Protein AF-A0A3M1ES13-F1 (afdb_monomer)

Structure (mmCIF, N/CA/C/O backbone):
data_AF-A0A3M1ES13-F1
#
_entry.id   AF-A0A3M1ES13-F1
#
loop_
_atom_site.group_PDB
_atom_site.id
_atom_site.type_symbol
_atom_site.label_atom_id
_atom_site.label_alt_id
_atom_site.label_comp_id
_atom_s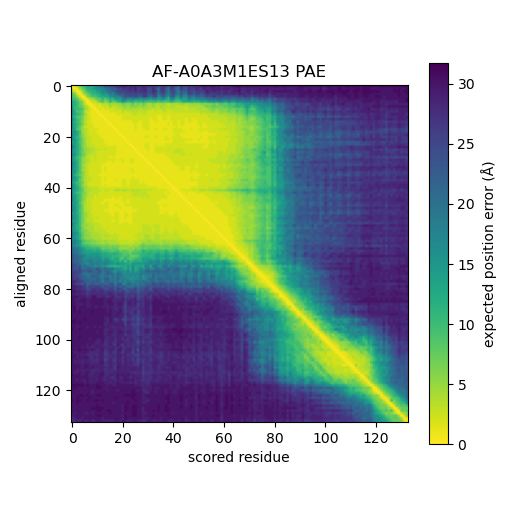ite.label_asym_id
_atom_site.label_entity_id
_atom_site.label_seq_id
_atom_site.pdbx_PDB_ins_code
_atom_site.Cartn_x
_atom_site.Cartn_y
_atom_site.Cartn_z
_atom_site.occupancy
_atom_site.B_iso_or_equiv
_atom_site.auth_seq_id
_atom_site.auth_comp_id
_atom_site.auth_asym_id
_atom_site.auth_atom_id
_atom_site.pdbx_PDB_model_num
ATOM 1 N N . MET A 1 1 ? 33.226 -4.251 -24.707 1.00 41.09 1 MET A N 1
ATOM 2 C CA . MET A 1 1 ? 33.211 -4.734 -23.310 1.00 41.09 1 MET A CA 1
ATOM 3 C C . MET 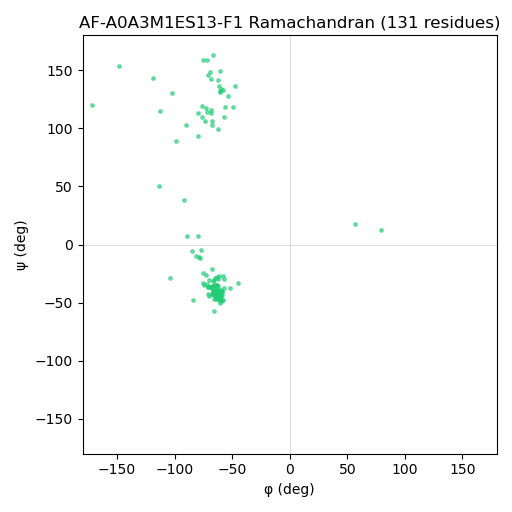A 1 1 ? 31.790 -4.623 -22.777 1.00 41.09 1 MET A C 1
ATOM 5 O O . MET A 1 1 ? 31.424 -3.599 -22.224 1.00 41.09 1 MET A O 1
ATOM 9 N N . THR A 1 2 ? 30.953 -5.624 -23.039 1.00 48.00 2 THR A N 1
ATOM 10 C CA . THR A 1 2 ? 29.565 -5.687 -22.559 1.00 48.00 2 THR A CA 1
ATOM 11 C C . THR A 1 2 ? 29.542 -6.574 -21.325 1.00 48.00 2 THR A C 1
ATOM 13 O O . THR A 1 2 ? 29.438 -7.796 -21.432 1.00 48.00 2 THR A O 1
ATOM 16 N N . SER A 1 3 ? 29.743 -5.972 -20.155 1.00 47.75 3 SER A N 1
ATOM 17 C CA . SER A 1 3 ? 29.640 -6.694 -18.892 1.00 47.75 3 SER A CA 1
ATOM 18 C C . SER A 1 3 ? 28.183 -7.086 -18.670 1.00 47.75 3 SER A C 1
ATOM 20 O O . SER A 1 3 ? 27.299 -6.249 -18.549 1.00 47.75 3 SER A O 1
ATOM 22 N N . ASN A 1 4 ? 27.967 -8.391 -18.668 1.00 53.94 4 ASN A N 1
ATOM 23 C CA . ASN A 1 4 ? 26.742 -9.110 -18.362 1.00 53.94 4 ASN A CA 1
ATOM 24 C C . ASN A 1 4 ? 26.136 -8.594 -17.029 1.00 53.94 4 ASN A C 1
ATOM 26 O O . ASN A 1 4 ? 26.805 -8.684 -16.002 1.00 53.94 4 ASN A O 1
ATOM 30 N N . HIS A 1 5 ? 24.917 -8.027 -17.027 1.00 58.44 5 HIS A N 1
ATOM 31 C CA . HIS A 1 5 ? 24.175 -7.576 -15.820 1.00 58.44 5 HIS A CA 1
ATOM 32 C C . HIS A 1 5 ? 22.886 -8.398 -15.561 1.00 58.44 5 HIS A C 1
ATOM 34 O O . HIS A 1 5 ? 21.814 -7.819 -15.375 1.00 58.44 5 HIS A O 1
ATOM 40 N N . PRO A 1 6 ? 22.923 -9.746 -15.547 1.00 66.38 6 PRO A N 1
ATOM 41 C CA . PRO A 1 6 ? 21.716 -10.540 -15.308 1.00 66.38 6 PRO A CA 1
ATOM 42 C C . PRO A 1 6 ? 21.156 -10.340 -13.887 1.00 66.38 6 PRO A C 1
ATOM 44 O O . PRO A 1 6 ? 19.943 -10.359 -13.699 1.00 66.38 6 PRO A O 1
ATOM 47 N N . ASN A 1 7 ? 22.023 -10.069 -12.902 1.00 76.88 7 ASN A N 1
ATOM 48 C CA . ASN A 1 7 ? 21.639 -9.966 -11.487 1.00 76.88 7 ASN A CA 1
ATOM 49 C C . ASN A 1 7 ? 20.898 -8.660 -11.143 1.00 76.88 7 ASN A C 1
ATOM 51 O O . ASN A 1 7 ? 20.030 -8.637 -10.275 1.00 76.88 7 ASN A O 1
ATOM 55 N N . GLU A 1 8 ? 21.221 -7.551 -11.811 1.00 82.06 8 GLU A N 1
ATOM 56 C CA . GLU A 1 8 ? 20.548 -6.269 -11.549 1.00 82.06 8 GLU A CA 1
ATOM 57 C C . GLU A 1 8 ? 19.133 -6.247 -12.129 1.00 82.06 8 GLU A C 1
ATOM 59 O O . GLU A 1 8 ? 18.203 -5.696 -11.534 1.00 82.06 8 GLU A O 1
ATOM 64 N N . GLN A 1 9 ? 18.951 -6.902 -13.277 1.00 83.25 9 GLN A N 1
ATOM 65 C CA . GLN A 1 9 ? 17.647 -7.046 -13.912 1.00 83.25 9 GLN A CA 1
ATOM 66 C C . GLN A 1 9 ? 16.722 -7.936 -13.079 1.00 83.25 9 GLN A C 1
ATOM 68 O O . GLN A 1 9 ? 15.566 -7.568 -12.878 1.00 83.25 9 GLN A O 1
ATOM 73 N N . SER A 1 10 ? 17.222 -9.057 -12.540 1.00 88.62 10 SER A N 1
ATOM 74 C CA . SER A 1 10 ? 16.431 -9.918 -11.652 1.00 88.62 10 SER A CA 1
ATOM 75 C C . SER A 1 10 ? 16.011 -9.192 -10.374 1.00 88.62 10 SER A C 1
ATOM 77 O O . SER A 1 10 ? 14.830 -9.218 -10.040 1.00 88.62 10 SER A O 1
ATOM 79 N N . ASN A 1 11 ? 16.930 -8.465 -9.725 1.00 93.75 11 ASN A N 1
ATOM 80 C CA . ASN A 1 11 ? 16.616 -7.683 -8.524 1.00 93.75 11 ASN A CA 1
ATOM 81 C C . ASN A 1 11 ? 15.565 -6.600 -8.805 1.00 93.75 11 ASN A C 1
ATOM 83 O O . ASN A 1 11 ? 14.647 -6.403 -8.014 1.00 93.75 11 ASN A O 1
ATOM 87 N N . THR A 1 12 ? 15.654 -5.928 -9.957 1.00 94.62 12 THR A N 1
ATOM 88 C CA . THR A 1 12 ? 14.679 -4.898 -10.349 1.00 94.62 12 THR A CA 1
ATOM 89 C C . THR A 1 12 ? 13.292 -5.498 -10.603 1.00 94.62 12 THR A C 1
ATOM 91 O O . THR A 1 12 ? 12.284 -4.910 -10.218 1.00 94.62 12 THR A O 1
ATOM 94 N N . LEU A 1 13 ? 13.215 -6.670 -11.244 1.00 95.69 13 LEU A N 1
ATOM 95 C CA . LEU A 1 13 ? 11.949 -7.378 -11.471 1.00 95.69 13 LEU A CA 1
ATOM 96 C C . LEU A 1 13 ? 11.336 -7.890 -10.162 1.00 95.69 13 LEU A C 1
ATOM 98 O O . LEU A 1 13 ? 10.118 -7.852 -10.004 1.00 95.69 13 LEU A O 1
ATOM 102 N N . GLU A 1 14 ? 12.162 -8.344 -9.222 1.00 96.50 14 GLU A N 1
ATOM 103 C CA . GLU A 1 14 ? 11.720 -8.762 -7.890 1.00 96.50 14 GLU A CA 1
ATOM 104 C C . GLU A 1 14 ? 11.214 -7.574 -7.063 1.00 96.50 14 GLU A C 1
ATOM 106 O O . GLU A 1 14 ? 10.141 -7.641 -6.461 1.00 96.50 14 GLU A O 1
ATOM 111 N N . GLN A 1 15 ? 11.912 -6.439 -7.119 1.00 97.50 15 GLN A N 1
ATOM 112 C CA . GLN A 1 15 ? 11.442 -5.199 -6.511 1.00 97.50 15 GLN A CA 1
ATOM 113 C C . GLN A 1 15 ? 10.105 -4.752 -7.120 1.00 97.50 15 GLN A C 1
ATOM 115 O O . GLN A 1 15 ? 9.163 -4.448 -6.389 1.00 97.50 15 GLN A O 1
ATOM 120 N N . ALA A 1 16 ? 9.977 -4.785 -8.452 1.00 97.94 16 ALA A N 1
ATOM 121 C CA . ALA A 1 16 ? 8.724 -4.478 -9.140 1.00 97.94 16 ALA A CA 1
ATOM 122 C C . ALA A 1 16 ? 7.583 -5.417 -8.720 1.00 97.94 16 ALA A C 1
ATOM 124 O O . ALA A 1 16 ? 6.454 -4.965 -8.537 1.00 97.94 16 ALA A O 1
ATOM 125 N N . ARG A 1 17 ? 7.878 -6.711 -8.530 1.00 98.31 17 ARG A N 1
ATOM 126 C CA . ARG A 1 17 ? 6.924 -7.713 -8.034 1.00 98.31 17 ARG A CA 1
ATOM 127 C C . ARG A 1 17 ? 6.388 -7.338 -6.655 1.00 98.31 17 ARG A C 1
ATOM 129 O O . ARG A 1 17 ? 5.176 -7.333 -6.455 1.00 98.31 17 ARG A O 1
ATOM 136 N N . SER A 1 18 ? 7.273 -6.979 -5.724 1.00 98.06 18 SER A N 1
ATOM 137 C CA . SER A 1 18 ? 6.876 -6.555 -4.375 1.00 98.06 18 SER A CA 1
ATOM 138 C C . SER A 1 18 ? 6.004 -5.294 -4.388 1.00 98.06 18 SER A C 1
ATOM 140 O O . SER A 1 18 ? 5.195 -5.101 -3.482 1.00 98.06 18 SER A O 1
ATOM 142 N N . LEU A 1 19 ? 6.149 -4.445 -5.408 1.00 98.62 19 LEU A N 1
ATOM 143 C CA . LEU A 1 19 ? 5.393 -3.204 -5.556 1.00 98.62 19 LEU A CA 1
ATOM 144 C C . LEU A 1 19 ? 4.022 -3.384 -6.232 1.00 98.62 19 LEU A C 1
ATOM 146 O O . LEU A 1 19 ? 3.254 -2.427 -6.280 1.00 98.62 19 LEU A O 1
ATOM 150 N N . LEU A 1 20 ? 3.657 -4.577 -6.723 1.00 98.50 20 LEU A N 1
ATOM 151 C CA . LEU A 1 20 ? 2.382 -4.773 -7.431 1.00 98.50 20 LEU A CA 1
ATOM 152 C C . LEU A 1 20 ? 1.146 -4.508 -6.553 1.00 98.50 20 LEU A C 1
ATOM 154 O O . LEU A 1 20 ? 0.183 -3.914 -7.036 1.00 98.50 20 LEU A O 1
ATOM 158 N N . SER A 1 21 ? 1.162 -4.925 -5.281 1.00 97.94 21 SER A N 1
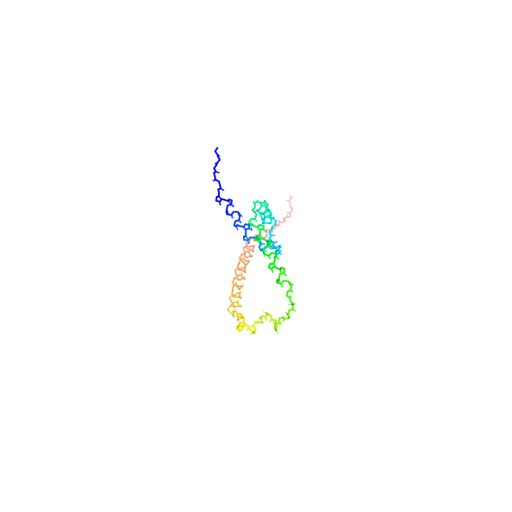ATOM 159 C CA . SER A 1 21 ? 0.052 -4.663 -4.348 1.00 97.94 21 SER A CA 1
ATOM 160 C C . SER A 1 21 ? -0.103 -3.168 -4.037 1.00 97.94 21 SER A C 1
ATOM 162 O O . SER A 1 21 ? -1.162 -2.628 -4.353 1.00 97.94 21 SER A O 1
ATOM 164 N N . PRO A 1 22 ? 0.923 -2.452 -3.525 1.00 98.19 22 PRO A N 1
ATOM 165 C CA . PRO A 1 22 ? 0.791 -1.015 -3.276 1.00 98.19 22 PRO A CA 1
ATOM 166 C C . PRO A 1 22 ? 0.525 -0.224 -4.566 1.00 98.19 22 PRO A C 1
ATOM 168 O O . PRO A 1 22 ? -0.186 0.777 -4.536 1.00 98.19 22 PRO A O 1
ATOM 171 N N . TYR A 1 23 ? 1.007 -0.683 -5.730 1.00 98.25 23 TYR A N 1
ATOM 172 C CA . TYR A 1 23 ? 0.669 -0.078 -7.023 1.00 98.25 23 TYR A CA 1
ATOM 173 C C . TYR A 1 23 ? -0.838 -0.133 -7.317 1.00 98.25 23 TYR A C 1
ATOM 175 O O . TYR A 1 23 ? -1.402 0.857 -7.789 1.00 98.25 23 TYR A O 1
ATOM 183 N N . LEU A 1 24 ? -1.501 -1.262 -7.027 1.00 97.19 24 LEU A N 1
ATOM 184 C CA . LEU A 1 24 ? -2.955 -1.398 -7.178 1.00 97.19 24 LEU A CA 1
ATOM 185 C C . LEU A 1 24 ? -3.734 -0.507 -6.209 1.00 97.19 24 LEU A C 1
ATOM 187 O O . LEU A 1 24 ? -4.788 0.011 -6.586 1.00 97.19 24 LEU A O 1
ATOM 191 N N . ASP A 1 25 ? -3.210 -0.320 -5.000 1.00 96.94 25 ASP A N 1
ATOM 192 C CA . ASP A 1 25 ? -3.826 0.513 -3.966 1.00 96.94 25 ASP A CA 1
ATOM 193 C C . ASP A 1 25 ? -3.523 2.013 -4.150 1.00 96.94 25 ASP A C 1
ATOM 195 O O . ASP A 1 25 ? -4.164 2.865 -3.537 1.00 96.94 25 ASP A O 1
ATOM 199 N N . GLY A 1 26 ? -2.602 2.361 -5.056 1.00 97.38 26 GLY A N 1
ATOM 200 C CA . GLY A 1 26 ? -2.159 3.736 -5.287 1.00 97.38 26 GLY A CA 1
ATOM 201 C C . GLY A 1 26 ? -1.151 4.243 -4.250 1.00 97.38 26 GLY A C 1
ATOM 202 O O . GLY A 1 26 ? -0.848 5.432 -4.238 1.00 97.38 26 GLY A O 1
ATOM 203 N N . GLU A 1 27 ? -0.601 3.352 -3.427 1.00 98.06 27 GLU A N 1
ATOM 204 C CA . GLU A 1 27 ? 0.361 3.620 -2.352 1.00 98.06 27 GLU A CA 1
ATOM 205 C C . GLU A 1 27 ? 1.817 3.502 -2.828 1.00 98.06 27 GLU A C 1
ATOM 207 O O . GLU A 1 27 ? 2.687 2.996 -2.124 1.00 98.06 27 GLU A O 1
ATOM 212 N N . VAL A 1 28 ? 2.088 3.954 -4.051 1.00 98.31 28 VAL A N 1
ATOM 213 C CA . VAL A 1 28 ? 3.440 4.007 -4.624 1.00 98.31 28 VAL A CA 1
ATOM 214 C C . VAL A 1 28 ? 3.817 5.439 -4.952 1.00 98.31 28 VAL A C 1
ATOM 216 O O . VAL A 1 28 ? 2.992 6.231 -5.420 1.00 98.31 28 VAL A O 1
ATOM 219 N N . THR A 1 29 ? 5.087 5.761 -4.752 1.00 98.31 29 THR A N 1
ATOM 220 C CA . THR A 1 29 ? 5.670 7.019 -5.218 1.00 98.31 29 THR A CA 1
ATOM 221 C C . THR A 1 29 ? 5.717 7.070 -6.755 1.00 98.31 29 THR A C 1
ATOM 223 O O . THR A 1 29 ? 5.601 6.035 -7.424 1.00 98.31 29 THR A O 1
ATOM 226 N N . PRO A 1 30 ? 5.891 8.259 -7.364 1.00 98.38 30 PRO A N 1
ATOM 227 C CA . PRO A 1 30 ? 6.029 8.382 -8.817 1.00 98.38 30 PRO A CA 1
ATOM 228 C C . PRO A 1 30 ? 7.186 7.554 -9.399 1.00 98.38 30 PRO A C 1
ATOM 230 O O . PRO A 1 30 ? 7.033 6.954 -10.463 1.00 98.38 30 PRO A O 1
ATOM 233 N N . ASP A 1 31 ? 8.308 7.472 -8.682 1.00 97.62 31 ASP A N 1
ATOM 234 C CA . ASP A 1 31 ? 9.488 6.722 -9.123 1.00 97.62 31 ASP A CA 1
ATOM 235 C C . ASP A 1 31 ? 9.234 5.207 -9.084 1.00 97.62 31 ASP A C 1
ATOM 237 O O . ASP A 1 31 ? 9.521 4.491 -10.045 1.00 97.62 31 ASP A O 1
ATOM 241 N N . GLU A 1 32 ? 8.613 4.713 -8.010 1.00 98.19 32 GLU A N 1
ATOM 242 C CA . GLU A 1 32 ? 8.198 3.309 -7.889 1.00 98.19 32 GLU A CA 1
ATOM 243 C C . GLU A 1 32 ? 7.155 2.933 -8.943 1.00 98.19 32 GLU A C 1
ATOM 245 O O . GLU A 1 32 ? 7.216 1.852 -9.529 1.00 98.19 32 GLU A O 1
ATOM 250 N N . ARG A 1 33 ? 6.217 3.841 -9.236 1.00 98.31 33 ARG A N 1
ATOM 251 C CA . ARG A 1 33 ? 5.239 3.664 -10.312 1.00 98.31 33 ARG A CA 1
ATOM 252 C C . ARG A 1 33 ? 5.927 3.489 -11.664 1.00 98.31 33 ARG A C 1
ATOM 254 O O . ARG A 1 33 ? 5.606 2.541 -12.379 1.00 98.31 33 ARG A O 1
ATOM 261 N N . ALA A 1 34 ? 6.888 4.351 -11.993 1.00 98.00 34 ALA A N 1
ATOM 262 C CA . ALA A 1 34 ? 7.652 4.246 -13.234 1.00 98.00 34 ALA A CA 1
ATOM 263 C C . ALA A 1 34 ? 8.452 2.932 -13.308 1.00 98.00 34 ALA A C 1
ATOM 265 O O . ALA A 1 34 ? 8.510 2.300 -14.367 1.00 98.00 34 ALA A O 1
ATOM 266 N N . LEU A 1 35 ? 9.019 2.480 -12.183 1.00 97.69 35 LEU A N 1
ATOM 267 C CA . LEU A 1 35 ? 9.705 1.190 -12.083 1.00 97.69 35 LEU A CA 1
ATOM 268 C C . LEU A 1 35 ? 8.752 0.029 -12.399 1.00 97.69 35 LEU A C 1
ATOM 270 O O . LEU A 1 35 ? 9.073 -0.813 -13.244 1.00 97.69 35 LEU A O 1
ATOM 274 N N . VAL A 1 36 ? 7.575 -0.005 -11.765 1.00 98.19 36 VAL A N 1
ATOM 275 C CA . VAL A 1 36 ? 6.556 -1.043 -11.991 1.00 98.19 36 VAL A CA 1
ATOM 276 C C . VAL A 1 36 ? 6.076 -1.033 -13.441 1.00 98.19 36 VAL A C 1
ATOM 278 O O . VAL A 1 36 ? 6.061 -2.079 -14.088 1.00 98.19 36 VAL A O 1
ATOM 281 N N . GLU A 1 37 ? 5.743 0.131 -13.997 1.00 97.94 37 GLU A N 1
ATOM 282 C CA . GLU A 1 37 ? 5.272 0.259 -15.382 1.00 97.94 37 GLU A CA 1
ATOM 283 C C . GLU A 1 37 ? 6.339 -0.182 -16.394 1.00 97.94 37 GLU A C 1
ATOM 285 O O . GLU A 1 37 ? 6.050 -0.946 -17.321 1.00 97.94 37 GLU A O 1
ATOM 290 N N . GLY A 1 38 ? 7.599 0.199 -16.170 1.00 97.38 38 GLY A N 1
ATOM 291 C CA . GLY A 1 38 ? 8.726 -0.264 -16.975 1.00 97.38 38 GLY A CA 1
ATOM 292 C C . GLY A 1 38 ? 8.967 -1.774 -16.863 1.00 97.38 38 GLY A C 1
ATOM 293 O O . GLY A 1 38 ? 9.361 -2.420 -17.838 1.00 97.38 38 GLY A O 1
ATOM 294 N N . ALA A 1 39 ? 8.734 -2.376 -15.696 1.00 96.94 39 ALA A N 1
ATOM 295 C CA . ALA A 1 39 ? 8.825 -3.824 -15.509 1.00 96.94 39 ALA A CA 1
ATOM 296 C C . ALA A 1 39 ? 7.667 -4.571 -16.199 1.00 96.94 39 ALA A C 1
ATOM 298 O O . ALA A 1 39 ? 7.908 -5.558 -16.895 1.00 96.94 39 ALA A O 1
ATOM 299 N N . LEU A 1 40 ? 6.433 -4.064 -16.101 1.00 97.62 40 LEU A N 1
ATOM 300 C CA . LEU A 1 40 ? 5.243 -4.626 -16.757 1.00 97.62 40 LEU A CA 1
ATOM 301 C C . LEU A 1 40 ? 5.346 -4.606 -18.288 1.00 97.62 40 LEU A C 1
ATOM 303 O O . LEU A 1 40 ? 4.896 -5.542 -18.955 1.00 97.62 40 LEU A O 1
ATOM 307 N N . ALA A 1 41 ? 5.970 -3.571 -18.855 1.00 96.69 41 ALA A N 1
ATOM 308 C CA . ALA A 1 41 ? 6.228 -3.494 -20.292 1.00 96.69 41 ALA A CA 1
ATOM 309 C C . ALA A 1 41 ? 7.167 -4.612 -20.787 1.00 96.69 41 ALA A C 1
ATOM 311 O O . ALA A 1 41 ? 7.081 -5.024 -21.943 1.00 96.69 41 ALA A O 1
ATOM 312 N N . ARG A 1 42 ? 8.048 -5.122 -19.916 1.00 94.06 42 ARG A N 1
ATOM 313 C CA . ARG A 1 42 ? 9.115 -6.072 -20.271 1.00 94.06 42 ARG A CA 1
ATOM 314 C C . ARG A 1 42 ? 8.828 -7.515 -19.853 1.00 94.06 42 ARG A C 1
ATOM 316 O O . ARG A 1 42 ? 9.302 -8.420 -20.530 1.00 94.06 42 ARG A O 1
ATOM 323 N N . SER A 1 43 ? 8.053 -7.744 -18.790 1.00 96.81 43 SER A N 1
ATOM 324 C CA . SER A 1 43 ? 7.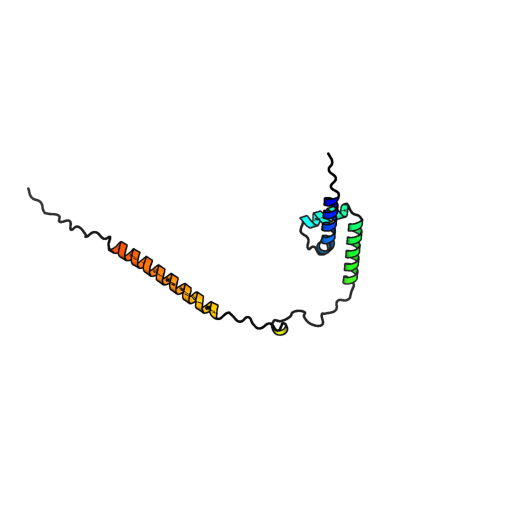753 -9.088 -18.270 1.00 96.81 43 SER A CA 1
ATOM 325 C C . SER A 1 43 ? 6.271 -9.458 -18.444 1.00 96.81 43 SER A C 1
ATOM 327 O O . SER A 1 43 ? 5.399 -8.834 -17.829 1.00 96.81 43 SER A O 1
ATOM 329 N N . PRO A 1 44 ? 5.946 -10.477 -19.263 1.00 97.12 44 PRO A N 1
ATOM 330 C CA . PRO A 1 44 ? 4.599 -11.045 -19.307 1.00 97.12 44 PRO A CA 1
ATOM 331 C C . PRO A 1 44 ? 4.182 -11.718 -17.995 1.00 97.12 44 PRO A C 1
ATOM 333 O O . PRO A 1 44 ? 2.996 -11.712 -17.672 1.00 97.12 44 PRO A O 1
ATOM 336 N N . GLU A 1 45 ? 5.129 -12.241 -17.219 1.00 96.88 45 GLU A N 1
ATOM 337 C CA . GLU A 1 45 ? 4.874 -12.891 -15.933 1.00 96.88 45 GLU A CA 1
ATOM 338 C C . GLU A 1 45 ? 4.333 -11.890 -14.904 1.00 96.88 45 GLU A C 1
ATOM 340 O O . GLU A 1 45 ? 3.308 -12.152 -14.277 1.00 96.88 45 GLU A O 1
ATOM 345 N N . LEU A 1 46 ? 4.954 -10.707 -14.789 1.00 97.81 46 LEU A N 1
ATOM 346 C CA . LEU A 1 46 ? 4.464 -9.639 -13.906 1.00 97.81 46 LEU A CA 1
ATOM 347 C C . LEU A 1 46 ? 3.076 -9.135 -14.324 1.00 97.81 46 LEU A C 1
ATOM 349 O O . LEU A 1 46 ? 2.248 -8.816 -13.473 1.00 97.81 46 LEU A O 1
ATOM 353 N N . ARG A 1 47 ? 2.783 -9.092 -15.633 1.00 98.25 47 ARG A N 1
ATOM 354 C CA . ARG A 1 47 ? 1.441 -8.740 -16.127 1.00 98.25 47 ARG A CA 1
ATOM 355 C C . ARG A 1 47 ? 0.390 -9.771 -15.717 1.00 98.25 47 ARG A C 1
ATOM 357 O O . ARG A 1 47 ? -0.705 -9.382 -15.315 1.00 98.25 47 ARG A O 1
ATOM 364 N N . ALA A 1 48 ? 0.716 -11.060 -15.807 1.00 98.31 48 ALA A N 1
ATOM 365 C CA . ALA A 1 48 ? -0.181 -12.134 -15.385 1.00 98.31 48 ALA A CA 1
ATOM 366 C C . ALA A 1 48 ? -0.447 -12.091 -13.871 1.00 98.31 48 ALA A C 1
ATOM 368 O O . ALA A 1 48 ? -1.586 -12.244 -13.432 1.00 98.31 48 ALA A O 1
ATOM 369 N N . GLU A 1 49 ? 0.583 -11.821 -13.074 1.00 98.00 49 GLU A N 1
ATOM 370 C CA . GLU A 1 49 ? 0.464 -11.678 -11.622 1.00 98.00 49 GLU A CA 1
ATOM 371 C C . GLU A 1 49 ? -0.371 -10.458 -11.221 1.00 98.00 49 GLU A C 1
ATOM 373 O O . GLU A 1 49 ? -1.269 -10.575 -10.386 1.00 98.00 49 GLU A O 1
ATOM 378 N N . LEU A 1 50 ? -0.158 -9.308 -11.870 1.00 98.44 50 LEU A N 1
ATOM 379 C CA . LEU A 1 50 ? -0.976 -8.115 -11.652 1.00 98.44 50 LEU A CA 1
ATOM 380 C C . LEU A 1 50 ? -2.456 -8.373 -11.970 1.00 98.44 50 LEU A C 1
ATOM 382 O O . LEU A 1 50 ? -3.335 -7.932 -11.228 1.00 98.44 50 LEU A O 1
ATOM 386 N N . GLU A 1 51 ? -2.753 -9.097 -13.053 1.00 98.44 51 GLU A N 1
ATOM 387 C CA . GLU A 1 51 ? -4.134 -9.457 -13.391 1.00 98.44 51 GLU A CA 1
ATOM 388 C C . GLU A 1 51 ? -4.739 -10.444 -12.380 1.00 98.44 51 GLU A C 1
ATOM 390 O O . GLU A 1 51 ? -5.901 -10.294 -11.995 1.00 98.44 51 GLU A O 1
ATOM 395 N N . SER A 1 52 ? -3.949 -11.394 -11.873 1.00 98.25 52 SER A N 1
ATOM 396 C CA . SER A 1 52 ? -4.364 -12.301 -10.794 1.00 98.25 52 SER A CA 1
ATOM 397 C C . SER A 1 52 ? -4.734 -11.539 -9.512 1.00 98.25 52 SER A C 1
ATOM 399 O O . SER A 1 52 ? -5.795 -11.771 -8.915 1.00 98.25 52 SER A O 1
ATOM 401 N N . LEU A 1 53 ? -3.923 -10.547 -9.124 1.00 98.19 53 LEU A N 1
ATOM 402 C CA . LEU A 1 53 ? -4.229 -9.663 -7.995 1.00 98.19 53 LEU A CA 1
ATOM 403 C C . LEU A 1 53 ? -5.517 -8.865 -8.242 1.00 98.19 53 LEU A C 1
ATOM 405 O O . LEU A 1 53 ? -6.402 -8.838 -7.383 1.00 98.19 53 LEU A O 1
ATOM 409 N N . ARG A 1 54 ? -5.693 -8.286 -9.438 1.00 98.19 54 ARG A N 1
ATOM 410 C CA . ARG A 1 54 ? -6.934 -7.581 -9.817 1.00 98.19 54 ARG A CA 1
ATOM 411 C C . ARG A 1 54 ? -8.159 -8.483 -9.744 1.00 98.19 54 ARG A C 1
ATOM 413 O O . ARG A 1 54 ? -9.213 -8.044 -9.282 1.00 98.19 54 ARG A O 1
ATOM 420 N N . GLN A 1 55 ? -8.048 -9.738 -10.177 1.00 98.25 55 GLN A N 1
ATOM 421 C CA . GLN A 1 55 ? -9.133 -10.707 -10.063 1.00 98.25 55 GLN A CA 1
ATOM 422 C C . GLN A 1 55 ? -9.491 -10.971 -8.599 1.00 98.25 55 GLN A C 1
ATOM 424 O O . GLN A 1 55 ? -10.670 -10.928 -8.254 1.00 98.25 55 GLN A O 1
ATOM 429 N N . THR A 1 56 ? -8.496 -11.163 -7.734 1.00 97.31 56 THR A N 1
ATOM 430 C CA . THR A 1 56 ? -8.709 -11.325 -6.289 1.00 97.31 56 THR A CA 1
ATOM 431 C C . THR A 1 56 ? -9.429 -10.120 -5.687 1.00 97.31 56 THR A C 1
ATOM 433 O O . THR A 1 56 ? -10.450 -10.285 -5.019 1.00 97.31 56 THR A O 1
ATOM 436 N N . VAL A 1 57 ? -8.983 -8.900 -6.003 1.00 97.19 57 VAL A N 1
ATOM 437 C CA . VAL A 1 57 ? -9.641 -7.663 -5.554 1.00 97.19 57 VAL A CA 1
ATOM 438 C C . VAL A 1 57 ? -11.094 -7.597 -6.035 1.00 97.19 57 VAL A C 1
ATOM 440 O O . VAL A 1 57 ? -11.979 -7.260 -5.249 1.00 97.19 57 VAL A O 1
ATOM 443 N N . ARG A 1 58 ? -11.373 -7.951 -7.299 1.00 97.25 58 ARG A N 1
ATOM 444 C CA . ARG A 1 58 ? -12.748 -8.012 -7.828 1.00 97.25 58 ARG A CA 1
ATOM 445 C C . ARG A 1 58 ? -13.615 -9.005 -7.051 1.00 97.25 58 ARG A C 1
ATOM 447 O O . ARG A 1 58 ? -14.737 -8.656 -6.700 1.00 97.25 58 ARG A O 1
ATOM 454 N N . MET A 1 59 ? -13.098 -10.199 -6.753 1.00 97.50 59 MET A N 1
ATOM 455 C CA . MET A 1 59 ? -13.827 -11.222 -5.992 1.00 97.50 59 MET A CA 1
ATOM 456 C C . MET A 1 59 ? -14.154 -10.749 -4.574 1.00 97.50 59 MET A C 1
ATOM 458 O O . MET A 1 59 ? -15.301 -10.848 -4.148 1.00 97.50 59 MET A O 1
ATOM 462 N N . VAL A 1 60 ? -13.182 -10.167 -3.866 1.00 95.81 60 VAL A N 1
ATOM 463 C CA . VAL A 1 60 ? -13.398 -9.625 -2.514 1.00 95.81 60 VAL A CA 1
ATOM 464 C C . VAL A 1 60 ? -14.411 -8.480 -2.537 1.00 95.81 60 VAL A C 1
ATOM 466 O O . VAL A 1 60 ? -15.306 -8.429 -1.697 1.00 95.81 60 VAL A O 1
ATOM 469 N N . ARG A 1 61 ? -14.324 -7.578 -3.522 1.00 94.62 61 ARG A N 1
ATOM 470 C CA . ARG A 1 61 ? -15.264 -6.454 -3.671 1.00 94.62 61 ARG A CA 1
ATOM 471 C C . ARG A 1 61 ? -16.685 -6.883 -4.041 1.00 94.62 61 ARG A C 1
ATOM 473 O O . ARG A 1 61 ? -17.605 -6.101 -3.820 1.00 94.62 61 ARG A O 1
ATOM 480 N N . ALA A 1 62 ? -16.869 -8.081 -4.594 1.00 96.12 62 ALA A N 1
ATOM 481 C CA . ALA A 1 62 ? -18.184 -8.626 -4.920 1.00 96.12 62 ALA A CA 1
ATOM 482 C C . ALA A 1 62 ? -18.935 -9.174 -3.692 1.00 96.12 62 ALA A C 1
ATOM 484 O O . ALA A 1 62 ? -20.128 -9.462 -3.784 1.00 96.12 62 ALA A O 1
ATOM 485 N N . LEU A 1 63 ? -18.261 -9.323 -2.547 1.00 96.00 63 LEU A N 1
ATOM 486 C CA . LEU A 1 63 ? -18.888 -9.805 -1.321 1.00 96.00 63 LEU A CA 1
ATOM 487 C C . LEU A 1 63 ? -19.849 -8.755 -0.731 1.00 96.00 63 LEU A C 1
ATOM 489 O O . LEU A 1 63 ? -19.575 -7.551 -0.798 1.00 96.00 63 LEU A O 1
ATOM 493 N N . PRO A 1 64 ? -20.966 -9.185 -0.111 1.00 94.56 64 PRO A N 1
ATOM 494 C CA . PRO A 1 64 ? -21.860 -8.271 0.584 1.00 94.56 64 PRO A CA 1
ATOM 495 C C . PRO A 1 64 ? -21.123 -7.574 1.732 1.00 94.56 64 PRO A C 1
ATOM 497 O O . PRO A 1 64 ? -20.399 -8.204 2.506 1.00 94.56 64 PRO A O 1
ATOM 500 N N . ARG A 1 65 ? -21.335 -6.261 1.874 1.00 90.19 65 ARG A N 1
ATOM 501 C CA . ARG A 1 65 ? -20.818 -5.511 3.023 1.00 90.19 65 ARG A CA 1
ATOM 502 C C . ARG A 1 65 ? -21.610 -5.895 4.268 1.00 90.19 65 ARG A C 1
ATOM 504 O O . ARG A 1 65 ? -22.791 -5.578 4.371 1.00 90.19 65 ARG A O 1
ATOM 511 N N . VAL A 1 66 ? -20.945 -6.545 5.215 1.00 89.19 66 VAL A N 1
ATOM 512 C CA . VAL A 1 66 ? -21.501 -6.863 6.534 1.00 89.19 66 VAL A CA 1
ATOM 513 C C . VAL A 1 66 ? -20.928 -5.868 7.549 1.00 89.19 66 VAL A C 1
ATOM 515 O O . VAL A 1 66 ? -19.712 -5.660 7.555 1.00 89.19 66 VAL A O 1
ATOM 518 N N . PRO A 1 67 ? -21.757 -5.218 8.387 1.00 84.06 67 PRO A N 1
ATOM 519 C CA . PRO A 1 67 ? -21.252 -4.338 9.433 1.00 84.06 67 PRO A CA 1
ATOM 520 C C . PRO A 1 67 ? -20.400 -5.128 10.433 1.00 84.06 67 PRO A C 1
ATOM 522 O O . PRO A 1 67 ? -20.727 -6.261 10.788 1.00 84.06 67 PRO A O 1
ATOM 525 N N . ALA A 1 68 ? -19.307 -4.524 10.902 1.00 84.50 68 ALA A N 1
ATOM 526 C CA . ALA A 1 68 ? -18.487 -5.125 11.946 1.00 84.50 68 ALA A CA 1
ATOM 527 C C . ALA A 1 68 ? -19.334 -5.325 13.223 1.00 84.50 68 ALA A C 1
ATOM 529 O O . ALA A 1 68 ? -19.987 -4.371 13.650 1.00 84.50 68 ALA A O 1
ATOM 530 N N . PRO A 1 69 ? -19.315 -6.514 13.862 1.00 83.00 69 PRO A N 1
ATOM 531 C CA . PRO A 1 69 ? -20.135 -6.793 15.049 1.00 83.00 69 PRO A CA 1
ATOM 532 C C . PRO A 1 69 ? -19.883 -5.845 16.225 1.00 83.00 69 PRO A C 1
ATOM 534 O O . PRO A 1 69 ? -20.754 -5.638 17.064 1.00 83.00 69 PRO A O 1
ATOM 537 N N . ARG A 1 70 ? -18.676 -5.280 16.301 1.00 79.50 70 ARG A N 1
ATOM 538 C CA . ARG A 1 70 ? -18.288 -4.267 17.278 1.00 79.50 70 ARG A CA 1
ATOM 539 C C . ARG A 1 70 ? -17.262 -3.322 16.658 1.00 79.50 70 ARG A C 1
ATOM 541 O O . ARG A 1 70 ? -16.524 -3.747 15.764 1.00 79.50 70 ARG A O 1
ATOM 548 N N . PRO A 1 71 ? -17.177 -2.071 17.127 1.00 78.81 71 PRO A N 1
ATOM 549 C CA . PRO A 1 71 ? -16.079 -1.199 16.745 1.00 78.81 71 PRO A CA 1
ATOM 550 C C . PRO A 1 71 ? -14.738 -1.849 17.138 1.00 78.81 71 PRO A C 1
ATOM 552 O O . PRO A 1 71 ? -14.581 -2.343 18.252 1.00 78.81 71 PRO A O 1
ATOM 555 N N . PHE A 1 72 ? -13.769 -1.864 16.216 1.00 76.69 72 PHE A N 1
ATOM 556 C CA . PHE A 1 72 ? -12.400 -2.352 16.466 1.00 76.69 72 PHE A CA 1
ATOM 557 C C . PHE A 1 72 ? -11.525 -1.321 17.200 1.00 76.69 72 PHE A C 1
ATOM 559 O O . PHE A 1 72 ? -10.323 -1.517 17.364 1.00 76.69 72 PHE A O 1
ATOM 566 N N . THR A 1 73 ? -12.116 -0.211 17.642 1.00 80.56 73 THR A N 1
ATOM 567 C CA . THR A 1 73 ? -11.452 0.768 18.497 1.00 80.56 73 THR A CA 1
ATOM 568 C C . THR A 1 73 ? -11.326 0.190 19.900 1.00 80.56 73 THR A C 1
ATOM 570 O O . THR A 1 73 ? -12.315 0.115 20.627 1.00 80.56 73 THR A O 1
ATOM 573 N N . LEU A 1 74 ? -10.114 -0.208 20.280 1.00 79.31 74 LEU A N 1
ATOM 574 C CA . LEU A 1 74 ? -9.792 -0.493 21.674 1.00 79.31 74 LEU A CA 1
ATOM 575 C C . LEU A 1 74 ? -9.714 0.835 22.423 1.00 79.31 74 LEU A C 1
ATOM 577 O O . LEU A 1 74 ? -8.878 1.684 22.105 1.00 79.31 74 LEU A O 1
ATOM 581 N N . THR A 1 75 ? -10.583 1.034 23.409 1.00 77.50 75 THR A N 1
ATOM 582 C CA . THR A 1 75 ? -10.393 2.136 24.352 1.00 77.50 75 THR A CA 1
ATOM 583 C C . THR A 1 75 ? -9.218 1.810 25.282 1.00 77.50 75 THR A C 1
ATOM 585 O O . THR A 1 75 ? -8.860 0.647 25.465 1.00 77.50 75 THR A O 1
ATOM 588 N N . GLN A 1 76 ? -8.602 2.820 25.908 1.00 70.50 76 GLN A N 1
ATOM 589 C CA . GLN A 1 76 ? -7.566 2.567 26.928 1.00 70.50 76 GLN A CA 1
ATOM 590 C C . GLN A 1 76 ? -8.095 1.696 28.081 1.00 70.50 76 GLN A C 1
ATOM 592 O O . GLN A 1 76 ? -7.337 0.917 28.655 1.00 70.50 76 GLN A O 1
ATOM 597 N N . ALA A 1 77 ? -9.398 1.796 28.374 1.00 71.44 77 ALA A N 1
ATOM 598 C CA . ALA A 1 77 ? -10.073 0.940 29.340 1.00 71.44 77 ALA A CA 1
ATOM 599 C C . ALA A 1 77 ? -10.133 -0.523 28.865 1.00 71.44 77 ALA A C 1
ATOM 601 O O . ALA A 1 77 ? -9.856 -1.423 29.654 1.00 71.44 77 ALA A O 1
ATOM 602 N N . ASP A 1 78 ? -10.401 -0.761 27.576 1.00 74.94 78 ASP A N 1
ATOM 603 C CA . ASP A 1 78 ? -10.413 -2.109 26.984 1.00 74.94 78 ASP A CA 1
ATOM 604 C C . ASP A 1 78 ? -9.010 -2.726 26.892 1.00 74.94 78 ASP A C 1
ATOM 606 O O . ASP A 1 78 ? -8.855 -3.943 26.973 1.00 74.94 78 ASP A O 1
ATOM 610 N N . ALA A 1 79 ? -7.976 -1.895 26.730 1.00 74.19 79 ALA A N 1
ATOM 611 C CA . ALA A 1 79 ? -6.585 -2.335 26.622 1.00 74.19 79 ALA A CA 1
ATOM 612 C C . ALA A 1 79 ? -5.956 -2.729 27.971 1.00 74.19 79 ALA A C 1
ATOM 614 O O . ALA A 1 79 ? -4.795 -3.140 28.000 1.00 74.19 79 ALA A O 1
ATOM 615 N N . GLY A 1 80 ? -6.672 -2.557 29.093 1.00 72.12 80 GLY A N 1
ATOM 616 C CA . GLY A 1 80 ? -6.137 -2.801 30.437 1.00 72.12 80 GLY A CA 1
ATOM 617 C C . GLY A 1 80 ? -4.881 -1.979 30.744 1.00 72.12 80 GLY A C 1
ATOM 618 O O . GLY A 1 80 ? -4.122 -2.322 31.652 1.00 72.12 80 GLY A O 1
ATOM 619 N N . MET A 1 81 ? -4.629 -0.916 29.972 1.00 66.69 81 MET A N 1
ATOM 620 C CA . MET A 1 81 ? -3.440 -0.098 30.131 1.00 66.69 81 MET A CA 1
ATOM 621 C C . MET A 1 81 ? -3.641 0.795 31.355 1.00 66.69 81 MET A C 1
ATOM 623 O O . MET A 1 81 ? -4.586 1.588 31.383 1.00 66.69 81 MET A O 1
ATOM 627 N N . PRO A 1 82 ? -2.786 0.685 32.386 1.00 63.12 82 PRO A N 1
ATOM 628 C CA . PRO A 1 82 ? -2.861 1.594 33.515 1.00 63.12 82 PRO A CA 1
ATOM 629 C C . PRO A 1 82 ? -2.649 3.019 33.002 1.00 63.12 82 PRO A C 1
ATOM 631 O O . PRO A 1 82 ? -1.728 3.266 32.221 1.00 63.12 82 PRO A O 1
ATOM 634 N N . ALA A 1 83 ? -3.498 3.950 33.449 1.00 67.31 83 ALA A N 1
ATOM 635 C CA . ALA A 1 83 ? -3.361 5.365 33.125 1.00 67.31 83 ALA A CA 1
ATOM 636 C C . ALA A 1 83 ? -1.900 5.810 33.341 1.00 67.31 83 ALA A C 1
ATOM 638 O O . ALA A 1 83 ? -1.301 5.415 34.353 1.00 67.31 83 ALA A O 1
ATOM 639 N N . PRO A 1 84 ? -1.307 6.592 32.417 1.00 61.59 84 PRO A N 1
ATOM 640 C CA . PRO A 1 84 ? 0.078 7.017 32.537 1.00 61.59 84 PRO A CA 1
ATOM 641 C C . PRO A 1 84 ? 0.254 7.751 33.867 1.00 61.59 84 PRO A C 1
ATOM 643 O O . PRO A 1 84 ? -0.273 8.843 34.072 1.00 61.59 84 PRO A O 1
ATOM 646 N N . LYS A 1 85 ? 0.973 7.123 34.803 1.00 61.31 85 LYS A N 1
ATOM 647 C CA . LYS A 1 85 ? 1.365 7.765 36.055 1.00 61.31 85 LYS A CA 1
ATOM 648 C C . LYS A 1 85 ? 2.353 8.856 35.675 1.00 61.31 85 LYS A C 1
ATOM 650 O O . LYS A 1 85 ? 3.486 8.546 35.306 1.00 61.31 85 LYS A O 1
ATOM 655 N N . GLU A 1 86 ? 1.930 10.117 35.725 1.00 63.59 86 GLU A N 1
ATOM 656 C CA . GLU A 1 86 ? 2.875 11.216 35.563 1.00 63.59 86 GLU A CA 1
ATOM 657 C C . GLU A 1 86 ? 4.009 11.031 36.580 1.00 63.59 86 GLU A C 1
ATOM 659 O O . GLU A 1 86 ? 3.740 10.834 37.773 1.00 63.59 86 GLU A O 1
ATOM 664 N N . PRO A 1 87 ? 5.281 11.046 36.145 1.00 55.81 87 PRO A N 1
ATOM 665 C CA . PRO A 1 87 ? 6.384 10.844 37.061 1.00 55.81 87 PRO A CA 1
ATOM 666 C C . PRO A 1 87 ? 6.442 12.047 38.002 1.00 55.81 87 PRO A C 1
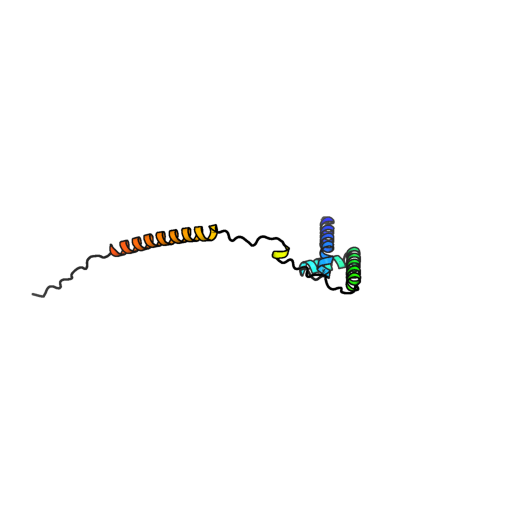ATOM 668 O O . PRO A 1 87 ? 6.938 13.108 37.632 1.00 55.81 87 PRO A O 1
ATOM 671 N N . PHE A 1 88 ? 5.957 11.862 39.233 1.00 60.00 88 PHE A N 1
ATOM 672 C CA . PHE A 1 88 ? 5.970 12.840 40.329 1.00 60.00 88 PHE A CA 1
ATOM 673 C C . PHE A 1 88 ? 7.327 13.549 40.467 1.00 60.00 88 PHE A C 1
ATOM 675 O O . PHE A 1 88 ? 7.399 14.748 40.737 1.00 60.00 88 PHE A O 1
ATOM 682 N N . PHE A 1 89 ? 8.411 12.830 40.165 1.00 57.72 89 PHE A N 1
ATOM 683 C CA . PHE A 1 89 ? 9.759 13.374 40.150 1.00 57.72 89 PHE A CA 1
ATOM 684 C C . PHE A 1 89 ? 9.929 14.548 39.169 1.00 57.72 89 PHE A C 1
ATOM 686 O O . PHE A 1 89 ? 10.524 15.539 39.579 1.00 57.72 89 PHE A O 1
ATOM 693 N N . ARG A 1 90 ? 9.349 14.534 37.949 1.00 57.28 90 ARG A N 1
ATOM 694 C CA . ARG A 1 90 ? 9.471 15.618 36.934 1.00 57.28 90 ARG A CA 1
ATOM 695 C C . ARG A 1 90 ? 9.142 17.002 37.466 1.00 57.28 90 ARG A C 1
ATOM 697 O O . ARG A 1 90 ? 9.824 17.963 37.127 1.00 57.28 90 ARG A O 1
ATOM 704 N N . ARG A 1 91 ? 8.152 17.128 38.344 1.00 57.94 91 ARG A N 1
ATOM 705 C CA . ARG A 1 91 ? 7.747 18.435 38.875 1.00 57.94 91 ARG A CA 1
ATOM 706 C C . ARG A 1 91 ? 8.762 19.014 39.873 1.00 57.94 91 ARG A C 1
ATOM 708 O O . ARG A 1 91 ? 8.828 20.233 40.011 1.00 57.94 91 ARG A O 1
ATOM 715 N N . GLY A 1 92 ? 9.541 18.168 40.553 1.00 58.12 92 GLY A N 1
ATOM 716 C CA . GLY A 1 92 ? 10.484 18.573 41.601 1.00 58.12 92 GLY A CA 1
ATOM 717 C C . GLY A 1 92 ? 11.842 19.041 41.073 1.00 58.12 92 GLY A C 1
ATOM 718 O O . GLY A 1 92 ? 12.309 20.115 41.450 1.00 58.12 92 GLY A O 1
ATOM 719 N N . TRP A 1 93 ? 12.464 18.287 40.160 1.00 57.94 93 TRP A N 1
ATOM 720 C CA . TRP A 1 93 ? 13.816 18.618 39.677 1.00 57.94 93 TRP A CA 1
ATOM 721 C C . TRP A 1 93 ? 13.864 19.847 38.772 1.00 57.94 93 TRP A C 1
ATOM 723 O O . TRP A 1 93 ? 14.811 20.624 38.870 1.00 57.94 93 TRP A O 1
ATOM 733 N N . PHE A 1 94 ? 12.832 20.102 37.960 1.00 54.66 94 PHE A N 1
ATOM 734 C CA . PHE A 1 94 ? 12.783 21.334 37.162 1.00 54.66 94 PHE A CA 1
ATOM 735 C C . PHE A 1 94 ? 12.646 22.597 38.027 1.00 54.66 94 PHE A C 1
ATOM 737 O O . PHE A 1 94 ? 13.209 23.632 37.677 1.00 54.66 94 PHE A O 1
ATOM 744 N N . ARG A 1 95 ? 11.973 22.522 39.187 1.00 56.97 95 ARG A N 1
ATOM 745 C CA . ARG A 1 95 ? 11.908 23.648 40.141 1.00 56.97 95 ARG A CA 1
ATOM 746 C C . ARG A 1 95 ? 13.248 23.878 40.842 1.00 56.97 95 ARG A C 1
ATOM 748 O O . ARG A 1 95 ? 13.624 25.027 41.049 1.00 56.97 95 ARG A O 1
ATOM 755 N N . ALA A 1 96 ? 13.980 22.808 41.152 1.00 59.00 96 ALA A N 1
ATOM 756 C CA . ALA A 1 96 ? 15.323 22.904 41.722 1.00 59.00 96 ALA A CA 1
ATOM 757 C C . ALA A 1 96 ? 16.332 23.512 40.728 1.00 59.00 96 ALA A C 1
ATOM 759 O O . ALA A 1 96 ? 17.110 24.389 41.097 1.00 59.00 96 ALA A O 1
ATOM 760 N N . LEU A 1 97 ? 16.274 23.110 39.453 1.00 59.19 97 LEU A N 1
ATOM 761 C CA . LEU A 1 97 ? 17.178 23.617 38.417 1.00 59.19 97 LEU A CA 1
ATOM 762 C C . LEU A 1 97 ? 16.887 25.085 38.048 1.00 59.19 97 LEU A C 1
ATOM 764 O O . LEU A 1 97 ? 17.817 25.862 37.840 1.00 59.19 97 LEU A O 1
ATOM 768 N N . ALA A 1 98 ? 15.611 25.491 38.039 1.00 56.69 98 ALA A N 1
ATOM 769 C CA . ALA A 1 98 ? 15.216 26.880 37.794 1.00 56.69 98 ALA A CA 1
ATOM 770 C C . ALA A 1 98 ? 15.719 27.850 38.884 1.00 56.69 98 ALA A C 1
ATOM 772 O O . ALA A 1 98 ? 16.095 28.977 38.571 1.00 56.69 98 ALA A O 1
ATOM 773 N N . GLY A 1 99 ? 15.789 27.419 40.151 1.00 55.34 99 GLY A N 1
ATOM 774 C CA . GLY A 1 99 ? 16.326 28.243 41.242 1.00 55.34 99 GLY A CA 1
ATOM 775 C C . GLY A 1 99 ? 17.832 28.516 41.125 1.00 55.34 99 GLY A C 1
ATOM 776 O O . GLY A 1 99 ? 18.285 29.622 41.420 1.00 55.34 99 GLY A O 1
ATOM 777 N N . ALA A 1 100 ? 18.606 27.542 40.636 1.00 58.22 100 ALA A N 1
ATOM 778 C CA . ALA A 1 100 ? 20.059 27.668 40.511 1.00 58.22 100 ALA A CA 1
ATOM 779 C C . ALA A 1 100 ? 20.484 28.700 39.446 1.00 58.22 100 ALA A C 1
ATOM 781 O O . ALA A 1 100 ? 21.436 29.450 39.667 1.00 58.22 100 ALA A O 1
ATOM 782 N N . MET A 1 101 ? 19.759 28.800 38.322 1.00 55.00 101 MET A N 1
ATOM 783 C CA . MET A 1 101 ? 20.050 29.804 37.284 1.00 55.00 101 MET A CA 1
ATOM 784 C C . MET A 1 101 ? 19.761 31.243 37.742 1.00 55.00 101 MET A C 1
ATOM 786 O O . MET A 1 101 ? 20.529 32.150 37.417 1.00 55.00 101 MET A O 1
ATOM 790 N N . VAL A 1 102 ? 18.703 31.467 38.532 1.00 57.12 102 VAL A N 1
ATOM 791 C CA . VAL A 1 102 ? 18.368 32.807 39.054 1.00 57.12 102 VAL A CA 1
ATOM 792 C C . VAL A 1 102 ? 19.457 33.311 40.005 1.00 57.12 102 VAL A C 1
ATOM 794 O O . VAL A 1 102 ? 19.908 34.448 39.867 1.00 57.12 102 VAL A O 1
ATOM 797 N N . ALA A 1 103 ? 19.948 32.461 40.911 1.00 60.56 103 ALA A N 1
ATOM 798 C CA . ALA A 1 103 ? 21.008 32.834 41.848 1.00 60.56 103 ALA A CA 1
ATOM 799 C C . ALA A 1 103 ? 22.314 33.234 41.135 1.00 60.56 103 ALA A C 1
ATOM 801 O O . ALA A 1 103 ? 22.919 34.247 41.486 1.00 60.56 103 ALA A O 1
ATOM 802 N N . LEU A 1 104 ? 22.715 32.493 40.094 1.00 57.41 104 LEU A N 1
ATOM 803 C CA . LEU A 1 104 ? 23.928 32.800 39.330 1.00 57.41 104 LEU A CA 1
ATOM 804 C C . LEU A 1 104 ? 23.818 34.149 38.596 1.00 57.41 104 LEU A C 1
ATOM 806 O O . LEU A 1 104 ? 24.761 34.94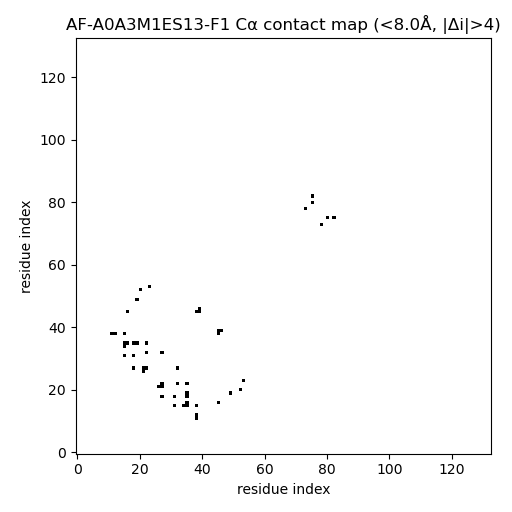0 38.599 1.00 57.41 104 LEU A O 1
ATOM 810 N N . SER A 1 105 ? 22.645 34.439 38.020 1.00 59.69 105 SER A N 1
ATOM 811 C CA . SER A 1 105 ? 22.386 35.712 37.334 1.00 59.69 105 SER A CA 1
ATOM 812 C C . SER A 1 105 ? 22.419 36.916 38.285 1.00 59.69 105 SER A C 1
ATOM 814 O O . SER A 1 105 ? 22.990 37.952 37.945 1.00 59.69 105 SER A O 1
ATOM 816 N N . ALA A 1 106 ? 21.902 36.769 39.510 1.00 65.50 106 ALA A N 1
ATOM 817 C CA . ALA A 1 106 ? 21.908 37.830 40.514 1.00 65.50 106 ALA A CA 1
ATOM 818 C C . ALA A 1 106 ? 23.331 38.181 40.982 1.00 65.50 106 ALA A C 1
ATOM 820 O O . ALA A 1 106 ? 23.649 39.359 41.140 1.00 65.50 106 ALA A O 1
ATOM 821 N N . VAL A 1 107 ? 24.206 37.180 41.143 1.00 70.06 107 VAL A N 1
ATOM 822 C CA . VAL A 1 107 ? 25.620 37.399 41.496 1.00 70.06 107 VAL A CA 1
ATOM 823 C C . VAL A 1 107 ? 26.354 38.150 40.383 1.00 70.06 107 VAL A C 1
ATOM 825 O O . VAL A 1 107 ? 27.101 39.086 40.669 1.00 70.06 107 VAL A O 1
ATOM 828 N N . LEU A 1 108 ? 26.109 37.792 39.118 1.00 68.81 108 LEU A N 1
ATOM 829 C CA . LEU A 1 108 ? 26.726 38.465 37.974 1.00 68.81 108 LEU A CA 1
ATOM 830 C C . LEU A 1 108 ? 26.292 39.938 37.884 1.00 68.81 108 LEU A C 1
ATOM 832 O O . LEU A 1 108 ? 27.135 40.825 37.752 1.00 68.81 108 LEU A O 1
ATOM 836 N N . VAL A 1 109 ? 24.989 40.210 38.015 1.00 73.62 109 VAL A N 1
ATOM 837 C CA . VAL A 1 109 ? 24.440 41.576 37.982 1.00 73.62 109 VAL A CA 1
ATOM 838 C C . VAL A 1 109 ? 24.953 42.407 39.160 1.00 73.62 109 VAL A C 1
ATOM 840 O O . VAL A 1 109 ? 25.370 43.546 38.959 1.00 73.62 109 VAL A O 1
ATOM 843 N N . ALA A 1 110 ? 24.993 41.844 40.371 1.00 69.12 110 ALA A N 1
ATOM 844 C CA . ALA A 1 110 ? 25.536 42.530 41.542 1.00 69.12 110 ALA A CA 1
ATOM 845 C C . ALA A 1 110 ? 27.031 42.857 41.380 1.00 69.12 110 ALA A C 1
ATOM 847 O O . ALA A 1 110 ? 27.458 43.964 41.710 1.00 69.12 110 ALA A O 1
ATOM 848 N N . GLY A 1 111 ? 27.818 41.932 40.821 1.00 66.56 111 GLY A N 1
ATOM 849 C CA . GLY A 1 111 ? 29.233 42.157 40.520 1.00 66.56 111 GLY A CA 1
ATOM 850 C C . GLY A 1 111 ? 29.451 43.293 39.516 1.00 66.56 111 GLY A C 1
ATOM 851 O O . GLY A 1 111 ? 30.272 44.179 39.758 1.00 66.56 111 GLY A O 1
ATOM 852 N N . ILE A 1 112 ? 28.673 43.317 38.428 1.00 73.25 112 ILE A N 1
ATOM 853 C CA . ILE A 1 112 ? 28.724 44.383 37.415 1.00 73.25 112 ILE A CA 1
ATOM 854 C C . ILE A 1 112 ? 28.329 45.732 38.029 1.00 73.25 112 ILE A C 1
ATOM 856 O O . ILE A 1 112 ? 29.039 46.719 37.844 1.00 73.25 112 ILE A O 1
ATOM 860 N N . LEU A 1 113 ? 27.249 45.783 38.815 1.00 69.69 113 LEU A N 1
ATOM 861 C CA . LEU A 1 113 ? 26.770 47.022 39.430 1.00 69.69 113 LEU A CA 1
ATOM 862 C C . LEU A 1 113 ? 27.791 47.617 40.417 1.00 69.69 113 LEU A C 1
ATOM 864 O O . LEU A 1 113 ? 28.040 48.822 40.399 1.00 69.69 113 LEU A O 1
ATOM 868 N N . VAL A 1 114 ? 28.441 46.781 41.236 1.00 72.56 114 VAL A N 1
ATOM 869 C CA . VAL A 1 114 ? 29.515 47.220 42.147 1.00 72.56 114 VAL A CA 1
ATOM 870 C C . VAL A 1 114 ? 30.732 47.721 41.370 1.00 72.56 114 VAL A C 1
ATOM 872 O O . VAL A 1 114 ? 31.332 48.725 41.758 1.00 72.56 114 VAL A O 1
ATOM 875 N N . SER A 1 115 ? 31.089 47.058 40.268 1.00 64.44 115 SER A N 1
ATOM 876 C CA . SER A 1 115 ? 32.211 47.482 39.427 1.00 64.44 115 SER A CA 1
ATOM 877 C C . SER A 1 115 ? 31.949 48.833 38.753 1.00 64.44 115 SER A C 1
ATOM 879 O O . SER A 1 115 ? 32.861 49.651 38.668 1.00 64.44 115 SER A O 1
ATOM 881 N N . LEU A 1 116 ? 30.709 49.096 38.329 1.00 70.69 116 LEU A N 1
ATOM 882 C CA . LEU A 1 116 ? 30.305 50.383 37.757 1.00 70.69 116 LEU A CA 1
ATOM 883 C C . LEU A 1 116 ? 30.270 51.500 38.814 1.00 70.69 116 LEU A C 1
ATOM 885 O O . LEU A 1 116 ? 30.685 52.618 38.529 1.00 70.69 116 LEU A O 1
ATOM 889 N N . ASN A 1 117 ? 29.855 51.203 40.052 1.00 69.56 117 ASN A N 1
ATOM 890 C CA . ASN A 1 117 ? 29.781 52.208 41.120 1.00 69.56 117 ASN A CA 1
ATOM 891 C C . ASN A 1 117 ? 31.155 52.586 41.713 1.00 69.56 117 ASN A C 1
ATOM 893 O O . ASN A 1 117 ? 31.327 53.682 42.237 1.00 69.56 117 ASN A O 1
ATOM 897 N N . ARG A 1 118 ? 32.159 51.702 41.621 1.00 67.19 118 ARG A N 1
ATOM 898 C CA . ARG A 1 118 ? 33.549 52.012 42.017 1.00 67.19 118 ARG A CA 1
ATOM 899 C C . ARG A 1 118 ? 34.324 52.823 40.972 1.00 67.19 118 ARG A C 1
ATOM 901 O O . ARG A 1 118 ? 35.411 53.298 41.279 1.00 67.19 118 ARG A O 1
ATOM 908 N N . GLY A 1 119 ? 33.785 52.968 39.761 1.00 57.38 119 GLY A N 1
ATOM 909 C CA . GLY A 1 119 ? 34.410 53.689 38.651 1.00 57.38 119 GLY A CA 1
ATOM 910 C C . GLY A 1 119 ? 34.083 55.183 38.571 1.00 57.38 119 GLY A C 1
ATOM 911 O O . GLY A 1 119 ? 34.452 55.805 37.580 1.00 57.38 119 GLY A O 1
ATOM 912 N N . ALA A 1 120 ? 33.394 55.771 39.556 1.00 53.81 120 ALA A N 1
ATOM 913 C CA . ALA A 1 120 ? 33.099 57.204 39.568 1.00 53.81 120 ALA A CA 1
ATOM 914 C C . ALA A 1 120 ? 34.329 58.015 40.041 1.00 53.81 120 ALA A C 1
ATOM 916 O O . ALA A 1 120 ? 34.704 57.901 41.212 1.00 53.81 120 ALA A O 1
ATOM 917 N N . PRO A 1 121 ? 34.972 58.837 39.187 1.00 59.03 121 PRO A N 1
ATOM 918 C CA . PRO A 1 121 ? 35.985 59.780 39.651 1.00 59.03 121 PRO A CA 1
ATOM 919 C C . PRO A 1 121 ? 35.319 60.882 40.498 1.00 59.03 121 PRO A C 1
ATOM 921 O O . PRO A 1 121 ? 34.214 61.317 40.160 1.00 59.03 121 PRO A O 1
ATOM 924 N N . PRO A 1 122 ? 35.952 61.359 41.587 1.00 58.31 122 PRO A N 1
ATOM 925 C CA . PRO A 1 122 ? 35.422 62.483 42.349 1.00 58.31 122 PRO A CA 1
ATOM 926 C C . PRO A 1 122 ? 35.331 63.726 41.454 1.00 58.31 122 PRO A C 1
ATOM 928 O O . PRO A 1 122 ? 36.277 64.060 40.738 1.00 58.31 122 PRO A O 1
ATOM 931 N N . ALA A 1 123 ? 34.175 64.391 41.492 1.00 49.34 123 ALA A N 1
ATOM 932 C CA . ALA A 1 123 ? 33.921 65.641 40.789 1.00 49.34 123 ALA A CA 1
ATOM 933 C C . ALA A 1 123 ? 34.970 66.688 41.193 1.00 49.34 123 ALA A C 1
ATOM 935 O O . ALA A 1 123 ? 35.096 67.039 42.365 1.00 49.34 123 ALA A O 1
ATOM 936 N N . MET A 1 1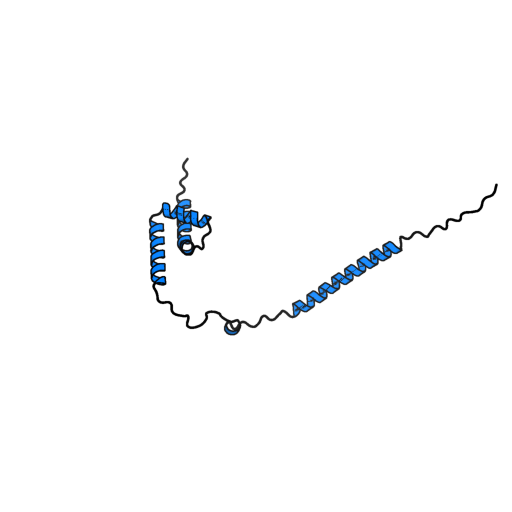24 ? 35.739 67.154 40.212 1.00 47.62 124 MET A N 1
ATOM 937 C CA . MET A 1 124 ? 36.727 68.209 40.385 1.00 47.62 124 MET A CA 1
ATOM 938 C C . MET A 1 124 ? 35.976 69.543 40.470 1.00 47.62 124 MET A C 1
ATOM 940 O O . MET A 1 124 ? 35.378 69.999 39.496 1.00 47.62 124 MET A O 1
ATOM 944 N N . GLU A 1 125 ? 35.964 70.126 41.663 1.00 48.25 125 GLU A N 1
ATOM 945 C CA . GLU A 1 125 ? 35.479 71.472 41.954 1.00 48.25 125 GLU A CA 1
ATOM 946 C C . GLU A 1 125 ? 36.341 72.487 41.185 1.00 48.25 125 GLU A C 1
ATOM 948 O O . GLU A 1 125 ? 37.470 72.792 41.566 1.00 48.25 125 GLU A O 1
ATOM 953 N N . VAL A 1 126 ? 35.844 72.961 40.038 1.00 54.69 126 VAL A N 1
ATOM 954 C CA . VAL A 1 126 ? 36.494 74.023 39.260 1.00 54.69 126 VAL A CA 1
ATOM 955 C C . VAL A 1 126 ? 36.155 75.359 39.913 1.00 54.69 126 VAL A C 1
ATOM 957 O O . VAL A 1 126 ? 35.125 75.972 39.637 1.00 54.69 126 VAL A O 1
ATOM 960 N N . ALA A 1 127 ? 37.044 75.796 40.801 1.00 49.44 127 ALA A N 1
ATOM 961 C CA . ALA A 1 127 ? 37.093 77.154 41.311 1.00 49.44 127 ALA A CA 1
ATOM 962 C C . ALA A 1 127 ? 37.516 78.116 40.185 1.00 49.44 127 ALA A C 1
ATOM 964 O O . ALA A 1 127 ? 38.651 78.069 39.710 1.00 49.44 127 ALA A O 1
ATOM 965 N N . LEU A 1 128 ? 36.610 79.002 39.764 1.00 54.06 128 LEU A N 1
ATOM 966 C CA . LEU A 1 128 ? 36.949 80.167 38.948 1.00 54.06 128 LEU A CA 1
ATOM 967 C C . LEU A 1 128 ? 37.272 81.333 39.892 1.00 54.06 128 LEU A C 1
ATOM 969 O O . LEU A 1 128 ? 36.379 81.925 40.497 1.00 54.06 128 LEU A O 1
ATOM 973 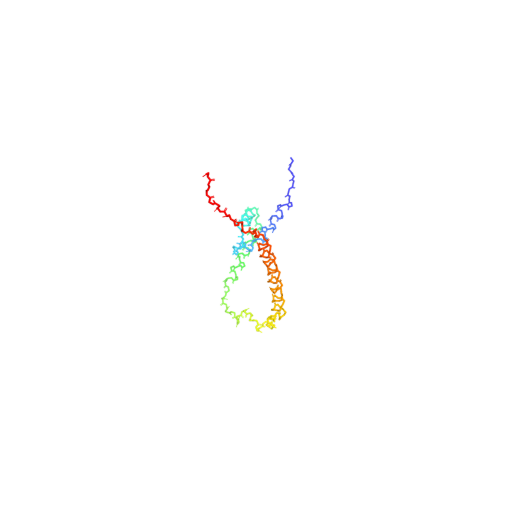N N . ALA A 1 129 ? 38.565 81.615 40.045 1.00 57.88 129 ALA A N 1
ATOM 974 C CA . ALA A 1 129 ? 39.081 82.767 40.775 1.00 57.88 129 ALA A CA 1
ATOM 975 C C . ALA A 1 129 ? 38.789 84.087 40.026 1.00 57.88 129 ALA A C 1
ATOM 977 O O . ALA A 1 129 ? 38.758 84.093 38.791 1.00 57.88 129 ALA A O 1
ATOM 978 N N . PRO A 1 130 ? 38.586 85.204 40.752 1.00 63.31 130 PRO A N 1
ATOM 979 C CA . PRO A 1 130 ? 38.373 86.518 40.163 1.00 63.31 130 PRO A CA 1
ATOM 980 C C . PRO A 1 130 ? 39.673 87.135 39.624 1.00 63.31 130 PRO A C 1
ATOM 982 O O . PRO A 1 130 ? 40.779 86.782 40.028 1.00 63.31 130 PRO A O 1
ATOM 985 N N . ALA A 1 131 ? 39.479 88.081 38.708 1.00 52.81 131 ALA A N 1
ATOM 986 C CA . ALA A 1 131 ? 40.480 88.915 38.055 1.00 52.81 131 ALA A CA 1
ATOM 987 C C . ALA A 1 131 ? 41.289 89.799 39.022 1.00 52.81 131 ALA A C 1
ATOM 989 O O . ALA A 1 131 ? 40.730 90.285 40.002 1.00 52.81 131 ALA A O 1
ATOM 990 N N . ALA A 1 132 ? 42.547 90.084 38.669 1.00 49.09 132 ALA A N 1
ATOM 991 C CA . ALA A 1 132 ? 43.185 91.394 38.842 1.00 49.09 132 ALA A CA 1
ATOM 992 C C . ALA A 1 132 ? 44.556 91.416 38.142 1.00 49.09 132 ALA A C 1
ATOM 994 O O . ALA A 1 132 ? 45.444 90.631 38.477 1.00 49.09 132 ALA A O 1
ATOM 995 N N . GLU A 1 133 ? 44.687 92.329 37.181 1.00 39.88 133 GLU A N 1
ATOM 996 C CA . GLU A 1 133 ? 45.874 93.179 37.036 1.00 39.88 133 GLU A CA 1
ATOM 997 C C . GLU A 1 133 ? 45.629 94.439 37.881 1.00 39.88 133 GLU A C 1
ATOM 999 O O . GLU A 1 133 ? 44.439 94.839 37.973 1.00 39.88 133 GLU A O 1
#

Mean predicted aligned error: 17.84 Å

Foldseek 3Di:
DDPDDPPVLVVLLVLLLVCLVCVVVVNDDPVSVVSNVVSVVPDPVSVVVSVVVVVVVVVVVPDDDDDDPDPPDQDCVNVVPPDPDDPPVVVPVVVVVVVVVVVVVVVVVVVVVVVVVVPDDPDDPDDDDDDDD

Sequence (133 aa):
MTSNHPNEQSNTLEQARSLLSPYLDGEVTPDERALVEGALARSPELRAELESLRQTVRMVRALPRVPAPRPFTLTQADAGMPAPKEPFFRRGWFRALAGAMVALSAVLVAGILVSLNRGAPPAMEVALAPAAE

Radius of gyration: 40.23 Å; Cα contacts (8 Å, |Δi|>4): 27; chains: 1; bounding box: 68×106×66 Å

Nearest PDB structures (foldseek):
  8z6g-assembly3_E  TM=7.391E-01  e=3.874E-01  Pseudomonas aeruginosa
  6in7-assembly1_A  TM=6.430E-01  e=6.498E-01  Pseudomonas aeruginosa PAO1
  8b2l-assembly1_n3  TM=2.705E-01  e=3.970E+00  Nicotiana tabacum

Solvent-accessible surface area (backbone atoms only — not comparable to full-atom values): 8409 Å² total; per-residue (Å²): 138,84,80,84,61,70,66,60,55,51,54,51,49,51,52,29,58,71,42,47,61,38,53,75,73,64,72,49,54,76,68,57,46,51,48,34,54,58,41,44,76,73,31,70,66,58,45,52,50,51,49,52,50,52,51,51,52,51,57,62,67,68,51,84,90,72,80,71,96,59,81,86,74,72,47,62,78,75,65,71,55,75,76,83,73,74,63,72,63,63,69,53,57,57,55,56,54,56,52,55,57,54,56,55,52,51,53,52,52,50,53,51,53,53,56,58,66,72,65,66,74,82,83,77,82,83,79,82,79,82,89,82,133

Secondary structure (DSSP, 8-state):
-----HHHHHHHHHHHHHTHHHHHHT---HHHHHHHHHHHHH-HHHHHHHHHHHHHHHHHHTS--PPPSS-----TTTTTPPP--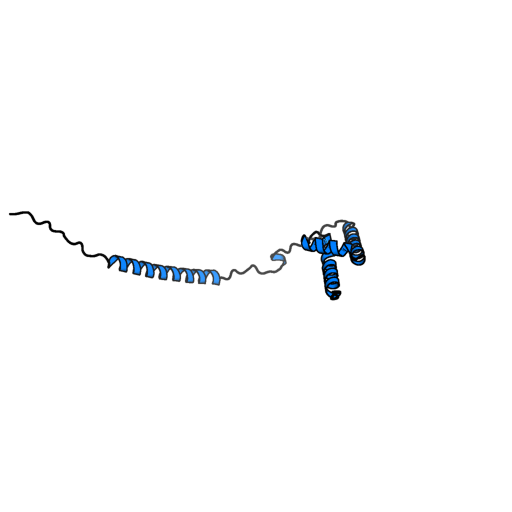--HHHHHHHHHHHHHHHHHHHHHHHHHHHHHHTT-PPP-----PPP--

pLDDT: mean 77.77, std 18.47, range [39.88, 98.62]